Protein AF-M7NJE5-F1 (afdb_monomer)

InterPro domains:
  IPR019727 ATP synthase, F0 complex, subunit F, mitochondria, fungi [PF10791] (11-90)
  IPR019727 ATP synthase, F0 complex, subunit F, mitochondria, fungi [PTHR28161] (11-97)

Secondary structure (DSSP, 8-state):
-------S---S---------GGGHHHHHHHHHHHHHS--SS-------SHHHHHHHHHHSSS--SHHHHHHHHHHHHHHHHHHIIIIITGGGSS---

Mean predicted aligned error: 17.53 Å

Radius of gyration: 35.5 Å; Cα contacts (8 Å, |Δi|>4): 16; chains: 1; bounding box: 57×32×121 Å

Sequence (98 aa):
MRLQHIPFHRWIPPKLTPNLNLMDASRVRRIIDFYARLPRGPAPTISPRNWVEQYKKTYFNGRGKAQPVLHAIGGLVIFGYILDYYFHLRYHKHSIHE

Structure (mmCIF, N/CA/C/O backbone):
data_AF-M7NJE5-F1
#
_entry.id   AF-M7NJE5-F1
#
loop_
_atom_site.group_PDB
_atom_site.id
_atom_site.type_symbol
_atom_site.label_atom_id
_atom_site.label_alt_id
_atom_site.label_comp_id
_atom_site.label_asym_id
_atom_site.label_entity_id
_atom_site.label_seq_id
_atom_site.pdbx_PDB_ins_code
_atom_site.Cartn_x
_atom_site.Cartn_y
_atom_site.Cartn_z
_atom_site.occupancy
_atom_site.B_iso_or_equiv
_atom_site.auth_seq_id
_atom_site.auth_comp_id
_atom_site.auth_asym_id
_atom_site.auth_atom_id
_atom_site.pdbx_PDB_model_num
ATOM 1 N N . MET A 1 1 ? -2.609 -22.216 80.953 1.00 39.72 1 MET A N 1
ATOM 2 C CA . MET A 1 1 ? -2.673 -20.997 80.115 1.00 39.72 1 MET A CA 1
ATOM 3 C C . MET A 1 1 ? -1.732 -21.187 78.928 1.00 39.72 1 MET A C 1
ATOM 5 O O . MET A 1 1 ? -0.531 -21.240 79.139 1.00 39.72 1 MET A O 1
ATOM 9 N N . ARG A 1 2 ? -2.257 -21.424 77.715 1.00 38.03 2 ARG A N 1
ATOM 10 C CA . ARG A 1 2 ? -1.470 -21.767 76.513 1.00 38.03 2 ARG A CA 1
ATOM 11 C C . ARG A 1 2 ? -1.579 -20.619 75.508 1.00 38.03 2 ARG A C 1
ATOM 13 O O . ARG A 1 2 ? -2.617 -20.465 74.875 1.00 38.03 2 ARG A O 1
ATOM 20 N N . LEU A 1 3 ? -0.529 -19.807 75.407 1.00 49.69 3 LEU A N 1
ATOM 21 C CA . LEU A 1 3 ? -0.419 -18.733 74.421 1.00 49.69 3 LEU A CA 1
ATOM 22 C C . LEU A 1 3 ? -0.244 -19.361 73.031 1.00 49.69 3 LEU A C 1
ATOM 24 O O . LEU A 1 3 ? 0.742 -20.049 72.775 1.00 49.69 3 LEU A O 1
ATOM 28 N N . GLN A 1 4 ? -1.229 -19.174 72.152 1.00 56.47 4 GLN A N 1
ATOM 29 C CA . GLN A 1 4 ? -1.134 -19.567 70.749 1.00 56.47 4 GLN A CA 1
ATOM 30 C C . GLN A 1 4 ? -0.359 -18.473 70.010 1.00 56.47 4 GLN A C 1
ATOM 32 O O . GLN A 1 4 ? -0.851 -17.357 69.862 1.00 56.47 4 GLN A O 1
ATOM 37 N N . HIS A 1 5 ? 0.873 -18.772 69.593 1.00 55.12 5 HIS A N 1
ATOM 38 C CA . HIS A 1 5 ? 1.631 -17.881 68.719 1.00 55.12 5 HIS A CA 1
ATOM 39 C C . HIS A 1 5 ? 0.920 -17.822 67.356 1.00 55.12 5 HIS A C 1
ATOM 41 O O . HIS A 1 5 ? 0.632 -18.856 66.750 1.00 55.12 5 HIS A O 1
ATOM 47 N N . ILE A 1 6 ? 0.582 -16.620 66.900 1.00 64.56 6 ILE A N 1
ATOM 48 C CA . ILE A 1 6 ? -0.012 -16.390 65.582 1.00 64.56 6 ILE A CA 1
ATOM 49 C C . ILE A 1 6 ? 1.147 -15.962 64.673 1.00 64.56 6 ILE A C 1
ATOM 51 O O . ILE A 1 6 ? 1.738 -14.911 64.928 1.00 64.56 6 ILE A O 1
ATOM 55 N N . PRO A 1 7 ? 1.538 -16.740 63.649 1.00 56.41 7 PRO A N 1
ATOM 56 C CA . PRO A 1 7 ? 2.648 -16.356 62.786 1.00 56.41 7 PRO A CA 1
ATOM 57 C C . PRO A 1 7 ? 2.263 -15.144 61.921 1.00 56.41 7 PRO A C 1
ATOM 59 O O . PRO A 1 7 ? 1.285 -15.177 61.175 1.00 56.41 7 PRO A O 1
ATOM 62 N N . PHE A 1 8 ? 3.068 -14.079 61.983 1.00 60.59 8 PHE A N 1
ATOM 63 C CA . PHE A 1 8 ? 2.896 -12.793 61.283 1.00 60.59 8 PHE A CA 1
ATOM 64 C C . PHE A 1 8 ? 3.018 -12.852 59.736 1.00 60.59 8 PHE A C 1
ATOM 66 O O . PHE A 1 8 ? 3.167 -11.822 59.087 1.00 60.59 8 PHE A O 1
ATOM 73 N N . HIS A 1 9 ? 2.945 -14.026 59.098 1.00 64.12 9 HIS A N 1
ATOM 74 C CA . HIS A 1 9 ? 3.311 -14.208 57.681 1.00 64.12 9 HIS A CA 1
ATOM 75 C C . HIS A 1 9 ? 2.152 -14.091 56.666 1.00 64.12 9 HIS A C 1
ATOM 77 O O . HIS A 1 9 ? 2.286 -14.490 55.512 1.00 64.12 9 HIS A O 1
ATOM 83 N N . ARG A 1 10 ? 0.988 -13.540 57.027 1.00 63.50 10 ARG A N 1
ATOM 84 C CA . ARG A 1 10 ? -0.107 -13.355 56.053 1.00 63.50 10 ARG A CA 1
ATOM 85 C C . ARG A 1 10 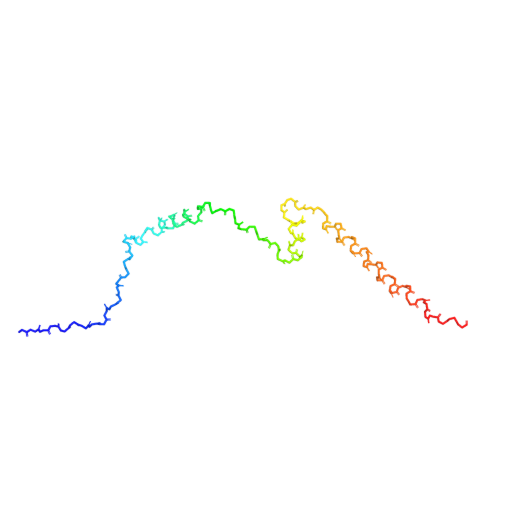? -0.609 -11.918 56.019 1.00 63.50 10 ARG A C 1
ATOM 87 O O . ARG A 1 10 ? -1.738 -11.628 56.384 1.00 63.50 10 ARG A O 1
ATOM 94 N N . TRP A 1 11 ? 0.257 -11.035 55.528 1.00 60.94 11 TRP A N 1
ATOM 95 C CA . TRP A 1 11 ? -0.054 -9.654 55.130 1.00 60.94 11 TRP A CA 1
ATOM 96 C C . TRP A 1 11 ? -0.353 -9.541 53.626 1.00 60.94 11 TRP A C 1
ATOM 98 O O . TRP A 1 11 ? -0.122 -8.512 53.000 1.00 60.94 11 TRP A O 1
ATOM 108 N N . ILE A 1 12 ? -0.871 -10.611 53.023 1.00 67.06 12 ILE A N 1
ATOM 109 C CA . ILE A 1 12 ? -1.519 -10.514 51.718 1.00 67.06 12 ILE A CA 1
ATOM 110 C C . ILE A 1 12 ? -3.009 -10.389 52.018 1.00 67.06 12 ILE A C 1
ATOM 112 O O . ILE A 1 12 ? -3.597 -11.380 52.468 1.00 67.06 12 ILE A O 1
ATOM 116 N N . PRO A 1 13 ? -3.625 -9.206 51.845 1.00 68.00 13 PRO A N 1
ATOM 117 C CA . PRO A 1 13 ? -5.057 -9.081 52.046 1.00 68.00 13 PRO A CA 1
ATOM 118 C C . PRO A 1 13 ? -5.763 -10.096 51.131 1.00 68.00 13 PRO A C 1
ATOM 120 O O . PRO A 1 13 ? -5.419 -10.188 49.945 1.00 68.00 13 PRO A O 1
ATOM 123 N N . PRO A 1 14 ? -6.710 -10.901 51.652 1.00 70.06 14 PRO A N 1
ATOM 124 C CA . PRO A 1 14 ? -7.520 -11.758 50.803 1.00 70.06 14 PRO A CA 1
ATOM 125 C C . PRO A 1 14 ? -8.196 -10.860 49.771 1.00 70.06 14 PRO A C 1
ATOM 127 O O . PRO A 1 14 ? -8.716 -9.799 50.117 1.00 70.06 14 PRO A O 1
ATOM 130 N N . LYS A 1 15 ? -8.131 -11.247 48.494 1.00 60.28 15 LYS A N 1
ATOM 131 C CA . LYS A 1 15 ? -8.738 -10.470 47.413 1.00 60.28 15 LYS A CA 1
ATOM 132 C C . LYS A 1 15 ? -10.205 -10.230 47.776 1.00 60.28 15 LYS A C 1
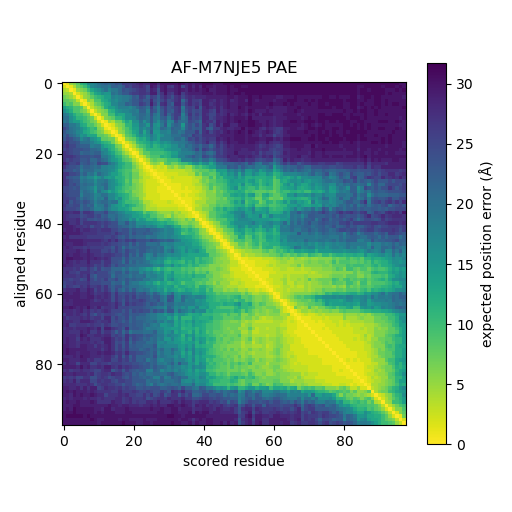ATOM 134 O O . LYS A 1 15 ? -10.995 -11.169 47.775 1.00 60.28 15 LYS A O 1
ATOM 139 N N . LEU A 1 16 ? -10.555 -8.982 48.080 1.00 56.28 16 LEU A N 1
ATOM 140 C CA . LEU A 1 16 ? -11.932 -8.508 48.152 1.00 56.28 16 LEU A CA 1
ATOM 141 C C . LEU A 1 16 ? -12.467 -8.468 46.719 1.00 56.28 16 LEU A C 1
ATOM 143 O O . LEU A 1 16 ? -12.649 -7.413 46.122 1.00 56.28 16 LEU A O 1
ATOM 147 N N . THR A 1 17 ? -12.651 -9.636 46.115 1.00 57.06 17 THR A N 1
ATOM 148 C CA . THR A 1 17 ? -13.584 -9.741 45.006 1.00 57.06 17 THR A CA 1
ATOM 149 C C . THR A 1 17 ? -14.961 -9.542 45.627 1.00 57.06 17 THR A C 1
ATOM 151 O O . THR A 1 17 ? -15.283 -10.293 46.556 1.00 57.06 17 THR A O 1
ATOM 154 N N . PRO A 1 18 ? -15.775 -8.566 45.176 1.00 59.41 18 PRO A N 1
ATOM 155 C CA . PRO A 1 18 ? -17.181 -8.577 45.537 1.00 59.41 18 PRO A CA 1
ATOM 156 C C . PRO A 1 18 ? -17.693 -9.975 45.197 1.00 59.41 18 PRO A C 1
ATOM 158 O O . PRO A 1 18 ? -17.300 -10.542 44.177 1.00 59.41 18 PRO A O 1
ATOM 161 N N . ASN A 1 19 ? -18.453 -10.558 46.113 1.00 56.66 19 ASN A N 1
ATOM 162 C CA . ASN A 1 19 ? -19.063 -11.882 46.063 1.00 56.66 19 ASN A CA 1
ATOM 163 C C . ASN A 1 19 ? -20.006 -12.033 44.856 1.00 56.66 19 ASN A C 1
ATOM 165 O O . ASN A 1 19 ? -21.210 -12.220 44.989 1.00 56.66 19 ASN A O 1
ATOM 169 N N . LEU A 1 20 ? -19.450 -11.974 43.650 1.00 56.44 20 LEU A N 1
ATOM 170 C CA . LEU A 1 20 ? -20.081 -12.441 42.443 1.00 56.44 20 LEU A CA 1
ATOM 171 C C . LEU A 1 20 ? -19.935 -13.948 42.466 1.00 56.44 20 LEU A C 1
ATOM 173 O O . LEU A 1 20 ? -18.861 -14.500 42.235 1.00 56.44 20 LEU A O 1
ATOM 177 N N . ASN A 1 21 ? -21.038 -14.592 42.823 1.00 59.97 21 ASN A N 1
ATOM 178 C CA . ASN A 1 21 ? -21.222 -16.026 42.733 1.00 59.97 21 ASN A CA 1
ATOM 179 C C . ASN A 1 21 ? -20.595 -16.521 41.418 1.00 59.97 21 ASN A C 1
ATOM 181 O O . ASN A 1 21 ? -20.962 -16.039 40.348 1.00 59.97 21 ASN A O 1
ATOM 185 N N . LEU A 1 22 ? -19.637 -17.451 41.470 1.00 56.44 22 LEU A N 1
ATOM 186 C CA . LEU A 1 22 ? -18.903 -17.925 40.283 1.00 56.44 22 LEU A CA 1
ATOM 187 C C . LEU A 1 22 ? -19.840 -18.506 39.196 1.00 56.44 22 LEU A C 1
ATOM 189 O O . LEU A 1 22 ? -19.455 -18.613 38.034 1.00 56.44 22 LEU A O 1
ATOM 193 N N . MET A 1 23 ? -21.091 -18.817 39.557 1.00 58.00 23 MET A N 1
ATOM 194 C CA . MET A 1 23 ? -22.174 -19.238 38.658 1.00 58.00 23 MET A CA 1
ATOM 195 C C . MET A 1 23 ? -22.703 -18.122 37.738 1.00 58.00 23 MET A C 1
ATOM 197 O O . MET A 1 23 ? -23.328 -18.399 36.718 1.00 58.00 23 MET A O 1
ATOM 201 N N . ASP A 1 24 ? -22.422 -16.859 38.054 1.00 65.94 24 ASP A N 1
ATOM 202 C CA . ASP A 1 24 ? -22.883 -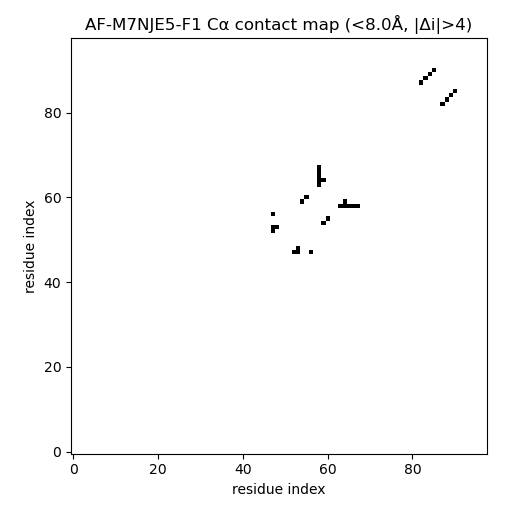15.684 37.312 1.00 65.94 24 ASP A CA 1
ATOM 203 C C . ASP A 1 24 ? -21.850 -15.161 36.303 1.00 65.94 24 ASP A C 1
ATOM 205 O O . ASP A 1 24 ? -21.973 -14.041 35.808 1.00 65.94 24 ASP A O 1
ATOM 209 N N . ALA A 1 25 ? -20.844 -15.958 35.925 1.00 70.81 25 ALA A N 1
ATOM 210 C CA . ALA A 1 25 ? -19.832 -15.569 34.935 1.00 70.81 25 ALA A CA 1
ATOM 211 C C . ALA A 1 25 ? -20.447 -15.003 33.634 1.00 70.81 25 ALA A C 1
ATOM 213 O O . ALA A 1 25 ? -19.908 -14.073 33.032 1.00 70.81 25 ALA A O 1
ATOM 214 N N . SER A 1 26 ? -21.625 -15.497 33.233 1.00 75.31 26 SER A N 1
ATOM 215 C CA . SER A 1 26 ? -22.378 -14.982 32.080 1.00 75.31 26 SER A CA 1
ATOM 216 C C . SER A 1 26 ? -22.981 -13.584 32.299 1.00 75.31 26 SER A C 1
ATOM 218 O O . SER A 1 26 ? -23.122 -12.814 31.346 1.00 75.31 26 SER A O 1
ATOM 220 N N . ARG A 1 27 ? -23.353 -13.238 33.537 1.00 77.06 27 ARG A N 1
ATOM 221 C CA . ARG A 1 27 ? -23.843 -11.913 33.944 1.00 77.06 27 ARG A CA 1
ATOM 222 C C . ARG A 1 27 ? -22.685 -10.922 34.014 1.00 77.06 27 ARG A C 1
ATOM 224 O O . ARG A 1 27 ? -22.796 -9.825 33.476 1.00 77.06 27 ARG A O 1
ATOM 231 N N . VAL A 1 28 ? -21.547 -11.345 34.564 1.00 80.12 28 VAL A N 1
ATOM 232 C CA . VAL A 1 28 ? -20.309 -10.546 34.588 1.00 80.12 28 VAL A CA 1
ATOM 233 C C . VAL A 1 28 ? -19.829 -10.231 33.179 1.00 80.12 28 VAL A C 1
ATOM 235 O O . VAL A 1 28 ? -19.551 -9.077 32.866 1.00 80.12 28 VAL A O 1
ATOM 238 N N . ARG A 1 29 ? -19.804 -11.234 32.295 1.00 81.88 29 ARG A N 1
ATOM 239 C CA . ARG A 1 29 ? -19.394 -11.058 30.899 1.00 81.88 29 ARG A CA 1
ATOM 240 C C . ARG A 1 29 ? -20.293 -10.083 30.147 1.00 81.88 29 ARG A C 1
ATOM 242 O O . ARG A 1 29 ? -19.777 -9.260 29.411 1.00 81.88 29 ARG A O 1
ATOM 249 N N . ARG A 1 30 ? -21.609 -10.104 30.389 1.00 85.56 30 ARG A N 1
ATOM 250 C CA . ARG A 1 30 ? -22.554 -9.134 29.808 1.00 85.56 30 ARG A CA 1
ATOM 251 C C . ARG A 1 30 ? -22.283 -7.699 30.251 1.00 85.56 30 ARG A C 1
ATOM 253 O O . ARG A 1 30 ? -22.369 -6.799 29.425 1.00 85.56 30 ARG A O 1
ATOM 260 N N . ILE A 1 31 ? -21.940 -7.487 31.520 1.00 85.38 31 ILE A N 1
ATOM 261 C CA . ILE A 1 31 ? -21.591 -6.156 32.036 1.00 85.38 31 ILE A CA 1
ATOM 262 C C . ILE A 1 31 ? -20.265 -5.689 31.418 1.00 85.38 31 ILE A C 1
ATOM 264 O O . ILE A 1 31 ? -20.182 -4.571 30.921 1.00 85.38 31 ILE A O 1
ATOM 268 N N . ILE A 1 32 ? -19.253 -6.560 31.364 1.00 84.94 32 ILE A N 1
ATOM 269 C CA . ILE A 1 32 ? -17.970 -6.260 30.710 1.00 84.94 32 ILE A CA 1
ATOM 270 C C . ILE A 1 32 ? -18.174 -5.951 29.221 1.00 84.94 32 ILE A C 1
ATOM 272 O O . ILE A 1 32 ? -17.658 -4.949 28.737 1.00 84.94 32 ILE A O 1
ATOM 276 N N . ASP A 1 33 ? -18.956 -6.763 28.507 1.00 86.56 33 ASP A N 1
ATOM 277 C CA . ASP A 1 33 ? -19.266 -6.571 27.088 1.00 86.56 33 ASP A CA 1
ATOM 278 C C . ASP A 1 33 ? -20.047 -5.274 26.853 1.00 86.56 33 ASP A C 1
ATOM 280 O O . ASP A 1 33 ? -19.777 -4.568 25.883 1.00 86.56 33 ASP A O 1
ATOM 284 N N . PHE A 1 34 ? -20.986 -4.931 27.739 1.00 87.50 34 PHE A N 1
ATOM 285 C CA . PHE A 1 34 ? -21.716 -3.665 27.694 1.00 87.50 34 PHE A CA 1
ATOM 286 C C . PHE A 1 34 ? -20.754 -2.477 27.786 1.00 87.50 34 PHE A C 1
ATOM 288 O O . PHE A 1 34 ? -20.774 -1.604 26.917 1.00 87.50 34 PHE A O 1
ATOM 295 N N . TYR A 1 35 ? -19.848 -2.481 28.770 1.00 84.38 35 TYR A N 1
ATOM 296 C CA . TYR A 1 35 ? -18.859 -1.411 28.908 1.00 84.38 35 TYR A CA 1
ATOM 297 C C . TYR A 1 35 ? -17.801 -1.424 27.796 1.00 84.38 35 TYR A C 1
ATOM 299 O O . TYR A 1 35 ? -17.317 -0.373 27.381 1.00 84.38 35 TYR A O 1
ATOM 307 N N . ALA A 1 36 ? -17.468 -2.596 27.254 1.00 83.62 36 ALA A N 1
ATOM 308 C CA . ALA A 1 36 ? -16.543 -2.718 26.137 1.00 83.62 36 ALA A CA 1
ATOM 309 C C . ALA A 1 36 ? -17.121 -2.145 24.834 1.00 83.62 36 ALA A 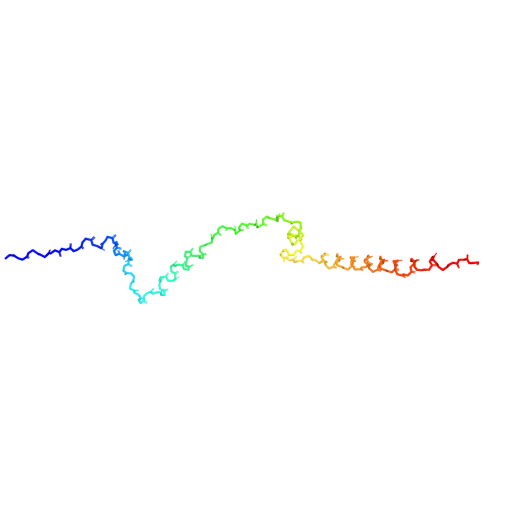C 1
ATOM 311 O O . ALA A 1 36 ? -16.352 -1.588 24.045 1.00 83.62 36 ALA A O 1
ATOM 312 N N . ARG A 1 37 ? -18.440 -2.286 24.632 1.00 81.88 37 ARG A N 1
ATOM 313 C CA . ARG A 1 37 ? -19.200 -1.873 23.440 1.00 81.88 37 ARG A CA 1
ATOM 314 C C . ARG A 1 37 ? -19.768 -0.467 23.503 1.00 81.88 37 ARG A C 1
ATOM 316 O O . ARG A 1 37 ? -20.291 -0.015 22.485 1.00 81.88 37 ARG A O 1
ATOM 323 N N . LEU A 1 38 ? -19.691 0.210 24.652 1.00 85.44 38 LEU A N 1
ATOM 324 C CA . LEU A 1 38 ? -19.986 1.639 24.717 1.00 85.44 38 LEU A CA 1
ATOM 325 C C . LEU A 1 38 ? -19.282 2.312 23.538 1.00 85.44 38 LEU A C 1
ATOM 327 O O . LEU A 1 38 ? -18.092 2.041 23.340 1.00 85.44 38 LEU A O 1
ATOM 331 N N . PRO A 1 39 ? -20.004 3.107 22.7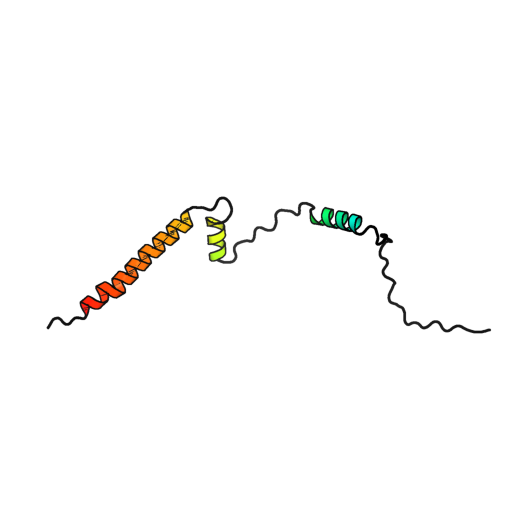28 1.00 77.69 39 PRO A N 1
ATOM 332 C CA . PRO A 1 39 ? -19.437 3.740 21.556 1.00 77.69 39 PRO A CA 1
ATOM 333 C C . PRO A 1 39 ? -18.317 4.656 22.029 1.00 77.69 39 PRO A C 1
ATOM 335 O O . PRO A 1 39 ? -18.529 5.777 22.488 1.00 77.69 39 PRO A O 1
ATOM 338 N N . ARG A 1 40 ? -17.095 4.131 21.967 1.00 75.25 40 ARG A N 1
ATOM 339 C CA . ARG A 1 40 ? -15.885 4.921 22.099 1.00 75.25 40 ARG A CA 1
ATOM 340 C C . ARG A 1 40 ? -15.954 5.916 20.949 1.00 75.25 40 ARG A C 1
ATOM 342 O O . ARG A 1 40 ? -16.439 5.568 19.867 1.00 75.25 40 ARG A O 1
ATOM 349 N N . GLY A 1 41 ? -15.515 7.149 21.190 1.00 75.69 41 GLY A N 1
ATOM 350 C CA . GLY A 1 41 ? -15.390 8.134 20.120 1.00 75.69 41 GLY A CA 1
ATOM 351 C C . GLY A 1 41 ? -14.683 7.520 18.903 1.00 75.69 41 GLY A C 1
ATOM 352 O O . GLY A 1 41 ? -13.972 6.519 19.062 1.00 75.69 41 GLY A O 1
ATOM 353 N N . PRO A 1 42 ? -14.904 8.069 17.696 1.00 70.69 42 PRO A N 1
ATOM 354 C CA . PRO A 1 42 ? -14.361 7.510 16.463 1.00 70.69 42 PRO A CA 1
ATOM 355 C C . PRO A 1 42 ? -12.900 7.119 16.676 1.00 70.69 42 PRO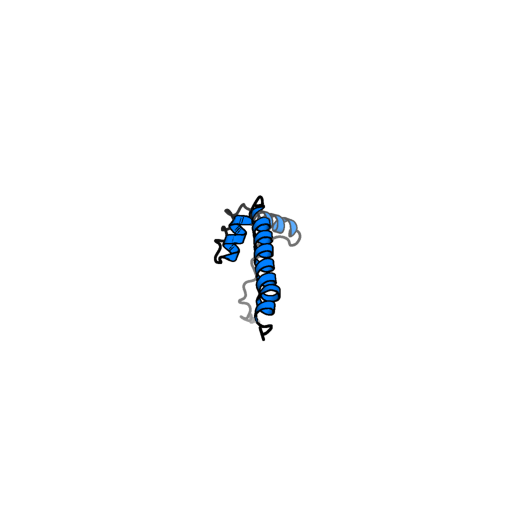 A C 1
ATOM 357 O O . PRO A 1 42 ? -12.108 7.931 17.161 1.00 70.69 42 PRO A O 1
ATOM 360 N N . ALA A 1 43 ? -12.578 5.851 16.391 1.00 69.62 43 ALA A N 1
ATOM 361 C CA . ALA A 1 43 ? -11.220 5.346 16.535 1.00 69.62 43 ALA A CA 1
ATOM 362 C C . ALA A 1 43 ? -10.267 6.339 15.854 1.00 69.62 43 ALA A C 1
ATOM 364 O O . ALA A 1 43 ? -10.593 6.802 14.755 1.00 69.62 43 ALA A O 1
ATOM 365 N N . PRO A 1 44 ? -9.148 6.716 16.502 1.00 67.81 44 PRO A N 1
ATOM 366 C CA . PRO A 1 44 ? -8.292 7.779 16.006 1.00 67.81 44 PRO A CA 1
ATOM 367 C C . PRO A 1 44 ? -7.931 7.473 14.560 1.00 67.81 44 PRO A C 1
ATOM 369 O O . PRO A 1 44 ? -7.381 6.412 14.257 1.00 67.81 44 PRO A O 1
ATOM 372 N N . THR A 1 45 ? -8.303 8.387 13.663 1.00 66.56 45 THR A N 1
ATOM 373 C CA . THR A 1 45 ? -7.970 8.290 12.248 1.00 66.56 45 THR A CA 1
ATOM 374 C C . THR A 1 45 ? -6.458 8.171 12.179 1.00 66.56 45 THR A C 1
ATOM 376 O O . THR A 1 45 ? -5.764 9.134 12.498 1.00 66.56 45 THR A O 1
ATOM 379 N N . ILE A 1 46 ? -5.949 6.985 11.835 1.00 69.38 46 ILE A N 1
ATOM 380 C CA . ILE A 1 46 ? -4.511 6.743 11.736 1.00 69.38 46 ILE A CA 1
ATOM 381 C C . ILE A 1 46 ? -4.002 7.732 10.691 1.00 69.38 46 ILE A C 1
ATOM 383 O O . ILE A 1 46 ? -4.284 7.597 9.495 1.00 69.38 46 ILE A O 1
ATOM 387 N N . SER A 1 47 ? -3.359 8.800 11.161 1.00 70.81 47 SER A N 1
ATOM 388 C CA . SER A 1 47 ? -2.786 9.797 10.276 1.00 70.81 47 SER A CA 1
ATOM 389 C C . SER A 1 47 ? -1.670 9.091 9.513 1.00 70.81 47 SER A C 1
ATOM 391 O O . SER A 1 47 ? -0.838 8.451 10.161 1.00 70.81 47 SER A O 1
ATOM 393 N N . PRO A 1 48 ? -1.678 9.117 8.170 1.00 73.31 48 PRO A N 1
ATOM 394 C CA . PRO A 1 48 ? -0.671 8.414 7.398 1.00 73.31 48 PRO A CA 1
ATOM 395 C C . PRO A 1 48 ? 0.694 8.993 7.763 1.00 73.31 48 PRO A C 1
ATOM 397 O O . PRO A 1 48 ? 0.940 10.183 7.583 1.00 73.31 48 PRO A O 1
ATOM 400 N N . ARG A 1 49 ? 1.564 8.155 8.319 1.00 79.25 49 ARG A N 1
ATOM 401 C CA . ARG A 1 49 ? 2.925 8.543 8.700 1.00 79.25 49 ARG A CA 1
ATOM 402 C C . ARG A 1 49 ? 3.871 8.454 7.507 1.00 79.25 49 ARG A C 1
ATOM 404 O O . ARG A 1 49 ? 4.867 9.165 7.448 1.00 79.25 49 ARG A O 1
ATOM 411 N N . ASN A 1 50 ? 3.531 7.583 6.559 1.00 85.06 50 ASN A N 1
ATOM 412 C CA . ASN A 1 50 ? 4.366 7.210 5.428 1.00 85.06 50 ASN A CA 1
ATOM 413 C C . ASN A 1 50 ? 3.659 7.511 4.098 1.00 85.06 50 ASN A C 1
ATOM 415 O O . ASN A 1 50 ? 2.435 7.406 3.996 1.00 85.06 50 ASN A O 1
ATOM 419 N N . TRP A 1 51 ? 4.419 7.800 3.038 1.00 83.94 51 TRP A N 1
ATOM 420 C CA . TRP A 1 51 ? 3.853 8.078 1.707 1.00 83.94 51 TRP A CA 1
ATOM 421 C C . TRP A 1 51 ? 3.002 6.923 1.161 1.00 83.94 51 TRP A C 1
ATOM 423 O O . TRP A 1 51 ? 1.965 7.154 0.539 1.00 83.94 51 TRP A O 1
ATOM 433 N N . VAL A 1 52 ? 3.373 5.678 1.475 1.00 85.38 52 VAL A N 1
ATOM 434 C CA . VAL A 1 52 ? 2.585 4.482 1.130 1.00 85.38 52 VAL A CA 1
ATOM 435 C C . VAL A 1 52 ? 1.219 4.494 1.822 1.00 85.38 52 VAL A C 1
ATOM 437 O O . VAL A 1 52 ? 0.198 4.188 1.207 1.00 85.38 52 VAL A O 1
ATOM 440 N N . GLU A 1 53 ? 1.166 4.891 3.094 1.00 83.75 53 GLU A N 1
ATOM 441 C CA . GLU A 1 53 ? -0.087 4.986 3.848 1.00 83.75 53 GLU A CA 1
ATOM 442 C C . GLU A 1 53 ? -0.973 6.113 3.321 1.00 83.75 53 GLU A C 1
ATOM 444 O O . GLU A 1 53 ? -2.197 5.975 3.299 1.00 83.75 53 GLU A O 1
ATOM 449 N N . GLN A 1 54 ? -0.368 7.199 2.839 1.00 83.25 54 GLN A N 1
ATOM 450 C CA . GLN A 1 54 ? -1.084 8.315 2.233 1.00 83.25 54 GLN A CA 1
ATOM 451 C C . GLN A 1 54 ? -1.691 7.931 0.879 1.00 83.25 54 GLN A C 1
ATOM 453 O O . GLN A 1 54 ? -2.856 8.244 0.615 1.00 83.25 54 GLN A O 1
ATOM 458 N N . TYR A 1 55 ? -0.950 7.175 0.062 1.00 83.69 55 TYR A N 1
ATOM 459 C CA . TYR A 1 55 ? -1.465 6.592 -1.176 1.00 83.69 55 TYR A CA 1
ATOM 460 C C . TYR A 1 55 ? -2.616 5.622 -0.883 1.00 83.69 55 TYR A C 1
ATOM 462 O O . TYR A 1 55 ? -3.710 5.762 -1.434 1.00 83.69 55 TYR A O 1
ATOM 470 N N . LYS A 1 56 ? -2.423 4.706 0.075 1.00 83.19 56 LYS A N 1
ATOM 471 C CA . LYS A 1 56 ? -3.464 3.766 0.509 1.00 83.19 56 LYS A CA 1
ATOM 472 C C . LYS A 1 56 ? -4.726 4.494 0.975 1.00 83.19 56 LYS A C 1
ATOM 474 O O . LYS A 1 56 ? -5.822 4.167 0.531 1.00 83.19 56 LYS A O 1
ATOM 479 N N . LYS A 1 57 ? -4.581 5.529 1.808 1.00 82.44 57 LYS A N 1
ATOM 480 C CA . LYS A 1 57 ? -5.703 6.350 2.286 1.00 82.44 57 LYS A CA 1
ATOM 481 C C . LYS A 1 57 ? -6.468 7.015 1.140 1.00 82.44 57 LYS A C 1
ATOM 483 O O . LYS A 1 57 ? -7.690 7.081 1.196 1.00 82.44 57 LYS A O 1
ATOM 488 N N . THR A 1 58 ? -5.764 7.506 0.123 1.00 81.12 58 THR A N 1
ATOM 489 C CA . THR A 1 58 ? -6.362 8.279 -0.978 1.00 81.12 58 THR A CA 1
ATOM 490 C C . THR A 1 58 ? -7.131 7.402 -1.966 1.00 81.12 58 THR A C 1
ATOM 492 O O . THR A 1 58 ? -8.176 7.816 -2.473 1.00 81.12 58 THR A O 1
ATOM 495 N N . TYR A 1 59 ? -6.627 6.195 -2.231 1.00 80.75 59 TYR A N 1
ATOM 496 C CA . TYR A 1 59 ? -7.144 5.338 -3.299 1.00 80.75 59 TYR A CA 1
ATOM 497 C C . TYR A 1 59 ? -7.933 4.116 -2.812 1.00 80.75 59 TYR A C 1
ATOM 499 O O . TYR A 1 59 ? -8.828 3.666 -3.526 1.00 80.75 59 TYR A O 1
ATOM 507 N N . PHE A 1 60 ? -7.656 3.602 -1.608 1.00 81.31 60 PHE A N 1
ATOM 508 C CA . PHE A 1 60 ? -8.191 2.318 -1.132 1.00 81.31 60 PHE A CA 1
ATOM 509 C C . PHE A 1 60 ? -9.151 2.414 0.063 1.00 81.31 60 PHE A C 1
ATOM 511 O O . PHE A 1 60 ? -9.822 1.430 0.363 1.00 81.31 60 PHE A O 1
ATOM 518 N N . ASN A 1 61 ? -9.266 3.558 0.745 1.00 77.06 61 ASN A N 1
ATOM 519 C CA . ASN A 1 61 ? -10.236 3.700 1.837 1.00 77.06 61 ASN A CA 1
ATOM 520 C C . ASN A 1 61 ? -11.637 4.055 1.300 1.00 77.06 61 ASN A C 1
ATOM 522 O O . ASN A 1 61 ? -11.796 5.016 0.549 1.00 77.06 61 ASN A O 1
ATOM 526 N N . GLY A 1 62 ? -12.667 3.323 1.739 1.00 75.81 62 GLY A N 1
ATOM 527 C CA . GLY A 1 62 ? -14.069 3.559 1.366 1.00 75.81 62 GLY A CA 1
ATOM 528 C C . GLY A 1 62 ? -14.477 2.862 0.062 1.00 75.81 62 GLY A C 1
ATOM 529 O O . GLY A 1 62 ? -14.125 1.707 -0.162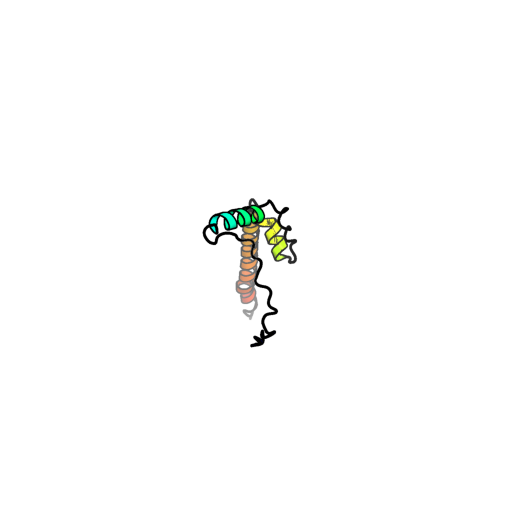 1.00 75.81 62 GLY A O 1
ATOM 530 N N . ARG A 1 63 ? -15.238 3.550 -0.804 1.00 67.31 63 ARG A N 1
ATOM 531 C CA . ARG A 1 63 ? -15.529 3.084 -2.173 1.00 67.31 63 ARG A CA 1
ATOM 532 C C . ARG A 1 63 ? -14.244 3.219 -2.996 1.00 67.31 63 ARG A C 1
ATOM 534 O O . ARG A 1 63 ? -13.991 4.290 -3.544 1.00 67.31 63 ARG A O 1
ATOM 541 N N . GLY A 1 64 ? -13.410 2.177 -2.978 1.00 68.19 64 GLY A N 1
ATOM 542 C CA . GLY A 1 64 ? -12.091 2.158 -3.616 1.00 68.19 64 GLY A CA 1
ATOM 543 C C . GLY A 1 64 ? -12.125 2.765 -5.018 1.00 68.19 64 GLY A C 1
ATOM 544 O O . GLY A 1 64 ? -12.994 2.439 -5.828 1.00 68.19 64 GLY A O 1
ATOM 545 N N . LYS A 1 65 ? -11.212 3.701 -5.290 1.00 77.81 65 LYS A N 1
ATOM 546 C CA . LYS A 1 65 ? -11.145 4.379 -6.588 1.00 77.81 65 LYS A CA 1
ATOM 547 C C . LYS A 1 65 ? -10.544 3.423 -7.622 1.00 77.81 65 LYS A C 1
ATOM 549 O O . LYS A 1 65 ? -9.673 2.630 -7.287 1.00 77.81 65 LYS A O 1
ATOM 554 N N . ALA A 1 66 ? -10.946 3.531 -8.890 1.00 80.50 66 ALA A N 1
ATOM 555 C CA . ALA A 1 66 ? -10.378 2.724 -9.985 1.00 80.50 66 ALA A CA 1
ATOM 556 C C . ALA A 1 66 ? -8.979 3.198 -10.446 1.00 80.50 66 ALA A C 1
ATOM 558 O O . ALA A 1 66 ? -8.271 2.499 -11.165 1.00 80.50 66 ALA A O 1
ATOM 559 N N . GLN A 1 67 ? -8.558 4.387 -10.011 1.00 82.94 67 GLN A N 1
ATOM 560 C CA . GLN A 1 67 ? -7.272 5.013 -10.341 1.00 82.94 67 GLN A CA 1
ATOM 561 C C . GLN A 1 67 ? -6.016 4.146 -10.076 1.00 82.94 67 GLN A C 1
ATOM 563 O O . GLN A 1 67 ? -5.151 4.129 -10.946 1.00 82.94 67 GLN A O 1
ATOM 568 N N . PRO A 1 68 ? -5.870 3.388 -8.968 1.00 86.56 68 PRO A N 1
ATOM 569 C CA . PRO A 1 68 ? -4.740 2.472 -8.765 1.00 86.56 68 PRO A CA 1
ATOM 570 C C . PRO A 1 68 ? -4.557 1.448 -9.890 1.00 86.56 68 PRO A C 1
ATOM 572 O O . PRO A 1 68 ? -3.422 1.130 -10.232 1.00 86.56 68 PRO A O 1
ATOM 575 N N . VAL A 1 69 ? -5.643 0.981 -10.514 1.00 88.44 69 VAL A N 1
ATOM 576 C CA . VAL A 1 69 ? -5.561 0.064 -11.663 1.00 88.44 69 VAL A CA 1
ATOM 577 C C . VAL A 1 69 ? -4.945 0.775 -12.868 1.00 88.44 69 VAL A C 1
ATOM 579 O O . VAL A 1 69 ? -4.041 0.243 -13.505 1.00 88.44 69 VAL A O 1
ATOM 582 N N . LEU A 1 70 ? -5.366 2.014 -13.134 1.00 90.69 70 LEU A N 1
ATOM 583 C CA . LEU A 1 70 ? -4.788 2.850 -14.190 1.00 90.69 70 LEU A CA 1
ATOM 584 C C . LEU A 1 70 ? -3.300 3.139 -13.942 1.00 90.69 70 LEU A C 1
ATOM 586 O O . LEU A 1 70 ? -2.504 3.069 -14.873 1.00 90.69 70 LEU A O 1
ATOM 590 N N . HIS A 1 71 ? -2.907 3.410 -12.693 1.00 91.44 71 HIS A N 1
ATOM 591 C CA . HIS A 1 71 ? -1.499 3.596 -12.333 1.00 91.44 71 HIS A CA 1
ATOM 592 C C . HIS A 1 71 ? -0.668 2.332 -12.570 1.00 91.44 71 HIS A C 1
ATOM 594 O O . HIS A 1 71 ? 0.441 2.429 -13.090 1.00 91.44 71 HIS A O 1
ATOM 600 N N . ALA A 1 72 ? -1.202 1.156 -12.230 1.00 93.19 72 ALA A N 1
ATOM 601 C CA . ALA A 1 72 ? -0.526 -0.115 -12.472 1.00 93.19 72 ALA A CA 1
ATOM 602 C C . ALA A 1 72 ? -0.330 -0.379 -13.973 1.00 93.19 72 ALA A C 1
ATOM 604 O O . ALA A 1 72 ? 0.775 -0.718 -14.393 1.00 93.19 72 ALA A O 1
ATOM 605 N N . ILE A 1 73 ? -1.370 -0.161 -14.787 1.00 94.75 73 ILE A N 1
ATOM 606 C CA . ILE A 1 73 ? -1.293 -0.313 -16.248 1.00 94.75 73 ILE A CA 1
ATOM 607 C C . ILE A 1 73 ? -0.282 0.676 -16.836 1.00 94.75 73 ILE A C 1
ATOM 609 O O . ILE A 1 73 ? 0.597 0.273 -17.592 1.00 94.75 73 ILE A O 1
ATOM 613 N N . GLY A 1 74 ? -0.359 1.955 -16.456 1.00 95.81 74 GLY A N 1
ATOM 614 C CA . GLY A 1 74 ? 0.586 2.973 -16.919 1.00 95.81 74 GLY A CA 1
ATOM 615 C C . GLY A 1 74 ? 2.032 2.6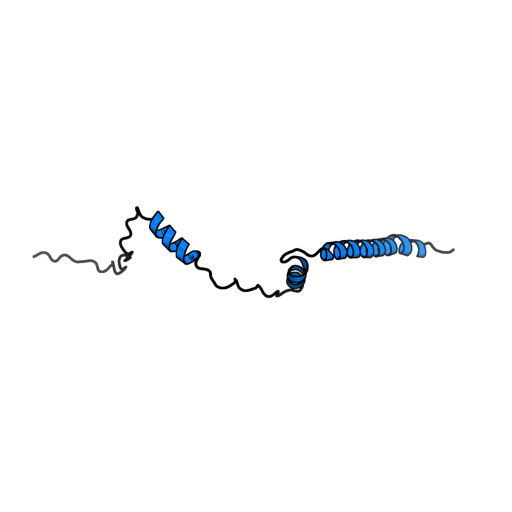42 -16.544 1.00 95.81 74 GLY A C 1
ATOM 616 O O . GLY A 1 74 ? 2.925 2.750 -17.381 1.00 95.81 74 GLY A O 1
ATOM 617 N N . GLY A 1 75 ? 2.258 2.167 -15.316 1.00 96.00 75 GLY A N 1
ATOM 618 C CA . GLY A 1 75 ? 3.569 1.703 -14.865 1.00 96.00 75 GLY A CA 1
ATOM 619 C C . GLY A 1 75 ? 4.093 0.529 -15.691 1.00 96.00 75 GLY A C 1
ATOM 620 O O . GLY A 1 75 ? 5.252 0.545 -16.094 1.00 96.00 75 GLY A O 1
ATOM 621 N N . LEU A 1 76 ? 3.238 -0.451 -16.002 1.00 96.50 76 LEU A N 1
ATOM 622 C CA . LEU A 1 76 ? 3.619 -1.607 -16.813 1.00 96.50 76 LEU A CA 1
ATOM 623 C C . LEU A 1 76 ? 3.972 -1.213 -18.253 1.00 96.50 76 LEU A C 1
ATOM 625 O O . LEU A 1 76 ? 4.961 -1.708 -18.785 1.00 96.50 76 LEU A O 1
ATOM 629 N N . VAL A 1 77 ? 3.207 -0.305 -18.865 1.00 96.62 77 VAL A N 1
ATOM 630 C CA . VAL A 1 77 ? 3.480 0.191 -20.225 1.00 96.62 77 VAL A CA 1
ATOM 631 C C . VAL A 1 77 ? 4.821 0.920 -20.280 1.00 96.62 77 VAL A C 1
ATOM 633 O O . VAL A 1 77 ? 5.648 0.621 -21.139 1.00 96.62 77 VAL A O 1
ATOM 636 N N . ILE A 1 78 ? 5.068 1.840 -19.343 1.00 96.19 78 ILE A N 1
ATOM 637 C CA . ILE A 1 78 ? 6.334 2.583 -19.277 1.00 96.19 78 ILE A CA 1
ATOM 638 C C . ILE A 1 78 ? 7.499 1.622 -19.030 1.00 96.19 78 ILE A C 1
ATOM 640 O O . ILE A 1 78 ? 8.524 1.708 -19.702 1.00 96.19 78 ILE A O 1
ATOM 644 N N . PHE A 1 79 ? 7.344 0.686 -18.093 1.00 96.12 79 PHE A N 1
ATOM 645 C CA . PHE A 1 79 ? 8.378 -0.298 -17.793 1.00 96.12 79 PHE A CA 1
ATOM 646 C C . PHE A 1 79 ? 8.676 -1.197 -18.998 1.00 96.12 79 PHE A C 1
ATOM 648 O O . PHE A 1 79 ? 9.839 -1.386 -19.338 1.00 96.12 79 PHE A O 1
ATOM 655 N N . GLY A 1 80 ? 7.644 -1.675 -19.698 1.00 93.94 80 GLY A N 1
ATOM 656 C CA . GLY A 1 80 ? 7.790 -2.441 -20.935 1.00 93.94 80 GLY A CA 1
ATOM 657 C C . GLY A 1 80 ? 8.542 -1.667 -22.018 1.00 93.94 80 GLY A C 1
ATOM 658 O O . GLY A 1 80 ? 9.457 -2.216 -22.620 1.00 93.94 80 GLY A O 1
ATOM 659 N N . TYR A 1 81 ? 8.234 -0.380 -22.204 1.00 92.50 81 TYR A N 1
ATOM 660 C CA . TYR A 1 81 ? 8.947 0.481 -23.154 1.00 92.50 81 TYR A CA 1
ATOM 661 C C . TYR A 1 81 ? 10.424 0.679 -22.782 1.00 92.50 81 TYR A C 1
ATOM 663 O O . TYR A 1 81 ? 11.292 0.658 -23.650 1.00 92.50 81 TYR A O 1
ATOM 671 N N . ILE A 1 82 ? 10.733 0.838 -21.491 1.00 93.25 82 ILE A N 1
ATOM 672 C CA . ILE A 1 82 ? 12.122 0.940 -21.020 1.00 93.25 82 ILE A CA 1
ATOM 673 C C . ILE A 1 82 ? 12.883 -0.357 -21.313 1.00 93.25 82 ILE A C 1
ATOM 675 O O . ILE A 1 82 ? 14.017 -0.297 -21.787 1.00 93.25 82 ILE A O 1
ATOM 679 N N . LEU A 1 83 ? 12.275 -1.516 -21.041 1.00 92.25 83 LEU A N 1
ATOM 680 C CA . LEU A 1 83 ? 12.883 -2.816 -21.327 1.00 92.25 83 LEU A CA 1
ATOM 681 C C . LEU A 1 83 ? 13.100 -3.010 -22.830 1.00 92.25 83 LEU A C 1
ATOM 683 O O . LEU A 1 83 ? 14.196 -3.389 -23.229 1.00 92.25 83 LEU A O 1
ATOM 687 N N . ASP A 1 84 ? 12.094 -2.709 -23.652 1.00 88.38 84 ASP A N 1
ATOM 688 C CA . ASP A 1 84 ? 12.198 -2.779 -25.109 1.00 88.38 84 ASP A CA 1
ATOM 689 C C . ASP A 1 84 ? 13.317 -1.863 -25.621 1.00 88.38 84 ASP A C 1
ATOM 691 O O . ASP A 1 84 ? 14.222 -2.316 -26.308 1.00 88.38 84 ASP A O 1
ATOM 695 N N . TYR A 1 85 ? 13.390 -0.611 -25.169 1.00 86.62 85 TYR A N 1
ATOM 696 C CA . TYR A 1 85 ? 14.500 0.278 -25.519 1.00 86.62 85 TYR A CA 1
ATOM 697 C C . TYR A 1 85 ? 15.871 -0.285 -25.097 1.00 86.62 85 TYR A C 1
ATOM 699 O O . TYR A 1 85 ? 16.839 -0.249 -25.865 1.00 86.62 85 TYR A O 1
ATOM 707 N N . TYR A 1 86 ? 15.964 -0.819 -23.877 1.00 84.38 86 TYR A N 1
ATOM 708 C CA . TYR A 1 86 ? 17.212 -1.330 -23.317 1.00 84.38 86 TYR A CA 1
ATOM 709 C C . TYR A 1 86 ? 17.697 -2.615 -23.998 1.00 84.38 86 TYR A C 1
ATOM 711 O O . TYR A 1 86 ? 18.901 -2.782 -24.171 1.00 84.38 86 TYR A O 1
ATOM 719 N N . PHE A 1 87 ? 16.795 -3.521 -24.380 1.00 84.44 87 PHE A N 1
ATOM 720 C CA . PHE A 1 87 ? 17.150 -4.804 -24.995 1.00 84.44 87 PHE A CA 1
ATOM 721 C C . PHE A 1 87 ? 17.106 -4.780 -26.523 1.00 84.44 87 PHE A C 1
ATOM 723 O O . PHE A 1 87 ? 17.921 -5.436 -27.162 1.00 84.44 87 PHE A O 1
ATOM 730 N N . HIS A 1 88 ? 16.199 -4.012 -27.118 1.00 74.94 88 HIS A N 1
ATOM 731 C CA . HIS A 1 88 ? 16.014 -3.941 -28.562 1.00 74.94 88 HIS A CA 1
ATOM 732 C C . HIS A 1 88 ? 16.925 -2.868 -29.174 1.00 74.94 88 HIS A C 1
ATOM 734 O O . HIS A 1 88 ? 17.802 -3.176 -29.976 1.00 74.94 88 HIS A O 1
ATOM 740 N N . LEU A 1 89 ? 16.821 -1.603 -28.752 1.00 71.94 89 LEU A N 1
ATOM 741 C CA . LEU A 1 89 ? 17.541 -0.509 -29.427 1.00 71.94 89 LEU A CA 1
ATOM 742 C C . LEU A 1 89 ? 19.007 -0.379 -28.992 1.00 71.94 89 LEU A C 1
ATOM 744 O O . LEU A 1 89 ? 19.852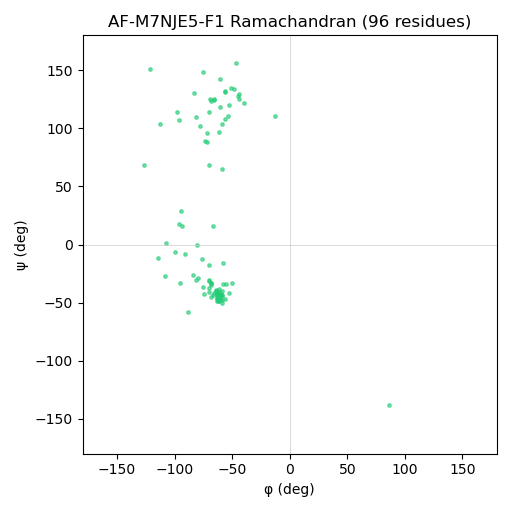 0.026 -29.794 1.00 71.94 89 LEU A O 1
ATOM 748 N N . ARG A 1 90 ? 19.344 -0.732 -27.745 1.00 63.38 90 ARG A N 1
ATOM 749 C CA . ARG A 1 90 ? 20.733 -0.650 -27.262 1.00 63.38 90 ARG A CA 1
ATOM 750 C C . ARG A 1 90 ? 21.646 -1.669 -27.946 1.00 63.38 90 ARG A C 1
ATOM 752 O O . ARG A 1 90 ? 22.809 -1.360 -28.156 1.00 63.38 90 ARG A O 1
ATOM 759 N N . TYR A 1 91 ? 21.164 -2.853 -28.318 1.00 60.84 91 TYR A N 1
ATOM 760 C CA . TYR A 1 91 ? 22.021 -3.893 -28.903 1.00 60.84 91 TYR A CA 1
ATOM 761 C C . TYR A 1 91 ? 22.315 -3.674 -30.394 1.00 60.84 91 TYR A C 1
ATOM 763 O O . TYR A 1 91 ? 23.411 -3.998 -30.845 1.00 60.84 91 TYR A O 1
ATOM 771 N N . HIS A 1 92 ? 21.414 -3.021 -31.132 1.00 56.34 92 HIS A N 1
ATOM 772 C CA . HIS A 1 92 ? 21.585 -2.761 -32.566 1.00 56.34 92 HIS A CA 1
ATOM 773 C C . HIS A 1 92 ? 22.496 -1.566 -32.917 1.00 56.34 92 HIS A C 1
ATOM 775 O O . HIS A 1 92 ? 22.717 -1.303 -34.093 1.00 56.34 92 HIS A O 1
ATOM 781 N N . LYS A 1 93 ? 23.065 -0.850 -31.932 1.00 58.16 93 LYS A N 1
ATOM 782 C CA . LYS A 1 93 ? 24.032 0.247 -32.168 1.00 58.16 93 LYS A CA 1
ATOM 783 C C . LYS A 1 93 ? 25.508 -0.129 -31.980 1.00 58.16 93 LYS A C 1
ATOM 785 O O . LYS A 1 93 ? 26.363 0.694 -32.289 1.00 58.16 93 LYS A O 1
ATOM 790 N N . HIS A 1 94 ? 25.822 -1.336 -31.498 1.00 54.62 94 HIS A N 1
ATOM 791 C CA . HIS A 1 94 ? 27.213 -1.793 -31.312 1.00 54.62 94 HIS A CA 1
ATOM 792 C C . HIS A 1 94 ? 27.656 -2.852 -32.332 1.00 54.62 94 HIS A C 1
ATOM 794 O O . HIS A 1 94 ? 28.792 -3.317 -32.262 1.00 54.62 94 HIS A O 1
ATOM 800 N N . SER A 1 95 ? 26.794 -3.242 -33.280 1.00 54.41 95 SER A N 1
ATOM 801 C CA . SER A 1 95 ? 27.231 -3.975 -34.469 1.00 54.41 95 SER A CA 1
ATOM 802 C C . SER A 1 95 ? 27.954 -2.989 -35.382 1.00 54.41 95 SER A C 1
ATOM 804 O O . SER A 1 95 ? 27.334 -2.276 -36.166 1.00 54.41 95 SER A O 1
ATOM 806 N N . ILE A 1 96 ? 29.254 -2.894 -35.130 1.00 50.53 96 ILE A N 1
ATOM 807 C CA . ILE A 1 96 ? 30.330 -2.342 -35.949 1.00 50.53 96 ILE A CA 1
ATOM 808 C C . ILE A 1 96 ? 29.870 -2.105 -37.396 1.00 50.53 96 ILE A C 1
ATOM 810 O O . ILE A 1 96 ? 29.603 -3.049 -38.135 1.00 50.53 96 ILE A O 1
ATOM 814 N N . HIS A 1 97 ? 29.755 -0.834 -37.776 1.00 56.16 97 HIS A N 1
ATOM 815 C CA . HIS A 1 97 ? 29.866 -0.457 -39.178 1.00 56.16 97 HIS A CA 1
ATOM 816 C C . HIS A 1 97 ? 31.352 -0.608 -39.534 1.00 56.16 97 HIS A C 1
ATOM 818 O O . HIS A 1 97 ? 32.142 0.273 -39.191 1.00 56.16 97 HIS A O 1
ATOM 824 N N . GLU A 1 98 ? 31.729 -1.753 -40.105 1.00 48.19 98 GLU A N 1
ATOM 825 C CA . GLU A 1 98 ? 32.907 -1.839 -40.983 1.00 48.19 98 GLU A CA 1
ATOM 826 C C . GLU A 1 98 ? 32.573 -1.224 -42.347 1.00 48.19 98 GLU A C 1
ATOM 828 O O . GLU A 1 98 ? 31.424 -1.417 -42.818 1.00 48.19 98 GLU A O 1
#

Organism: Pneumocystis murina (strain B123) (NCBI:txid1069680)

pLDDT: mean 74.27, std 14.17, range [38.03, 96.62]

Foldseek 3Di:
DDDDDDDPPPPPPDPPPPPPPPVCVVVVVVVVVVVVPPPDPDDPPPDDPDPVVVVCCVAPPDPGHCVVVVVVVVVVVVVVVVVCCVPPVVVVVPPDPD

Solvent-accessible surface area (backbone atoms only — not comparable to full-atom values): 6414 Å² total; per-residue (Å²): 140,83,85,78,85,75,79,87,83,72,85,67,78,76,81,82,63,77,89,69,57,81,87,43,54,70,59,53,47,50,54,52,48,52,66,67,64,49,85,66,72,80,74,77,74,79,70,62,89,43,73,68,46,45,51,44,54,73,38,57,57,77,85,55,51,70,59,63,59,54,52,52,52,53,51,49,53,54,50,51,50,51,48,47,46,59,64,56,59,57,58,72,71,71,66,72,88,126